Protein AF-A0A0M1IX41-F1 (afdb_monomer)

Solvent-accessible surface area (backbone atoms only — not comparable to full-atom values): 3428 Å² total; per-residue (Å²): 134,73,88,41,76,77,70,82,74,63,46,80,31,52,88,51,86,43,50,18,96,84,70,46,66,48,67,36,68,53,39,50,53,48,55,53,48,49,41,69,78,55,71,80,58,82,99,52,67,69,31,72,10,37,104

Radius of gyration: 11.23 Å; Cα contacts (8 Å, |Δi|>4): 83; chains: 1; bounding box: 24×15×30 Å

Sequence (55 aa):
MDQGVRTGKYYVGDEYLVVDEKGKSKITFEDFAVAMIDEIETPKHIKSRFTVAYK

Mean predicted aligned error: 6.06 Å

Structure (mmCIF, N/CA/C/O backbone):
data_AF-A0A0M1IX41-F1
#
_entry.id   AF-A0A0M1IX41-F1
#
loop_
_atom_site.group_PDB
_atom_site.id
_atom_site.type_symbol
_atom_site.label_atom_id
_atom_site.label_alt_id
_atom_site.label_comp_id
_atom_site.label_asym_id
_atom_site.label_entity_id
_atom_site.label_seq_id
_atom_site.pdbx_PDB_ins_code
_atom_site.Cartn_x
_atom_site.Cartn_y
_atom_site.Cartn_z
_atom_site.occupancy
_atom_site.B_iso_or_equiv
_atom_site.auth_seq_id
_atom_site.auth_comp_id
_atom_site.auth_asym_id
_atom_site.auth_atom_id
_atom_site.pdbx_PDB_model_num
ATOM 1 N N . MET A 1 1 ? -3.739 6.043 -19.641 1.00 45.88 1 MET A 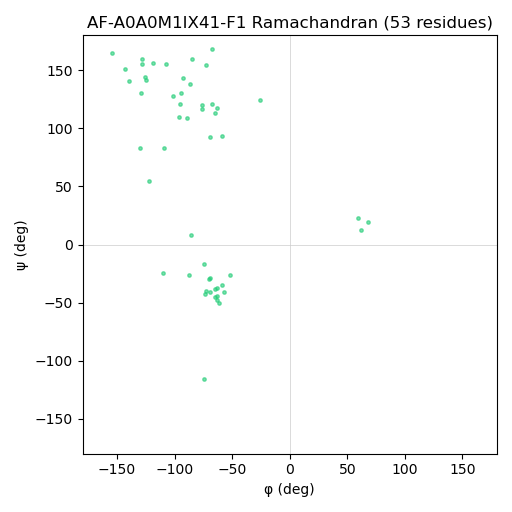N 1
ATOM 2 C CA . MET A 1 1 ? -4.434 5.775 -18.370 1.00 45.88 1 MET A CA 1
ATOM 3 C C . MET A 1 1 ? -5.148 4.463 -18.594 1.00 45.88 1 MET A C 1
ATOM 5 O O . MET A 1 1 ? -6.200 4.463 -19.212 1.00 45.88 1 MET A O 1
ATOM 9 N N . ASP A 1 2 ? -4.483 3.355 -18.279 1.00 47.53 2 ASP A N 1
ATOM 10 C CA . ASP A 1 2 ? -5.075 2.027 -18.450 1.00 47.53 2 ASP A CA 1
ATOM 11 C C . ASP A 1 2 ? -6.071 1.829 -17.305 1.00 47.53 2 ASP A C 1
ATOM 13 O O . ASP A 1 2 ? -5.666 1.881 -16.143 1.00 47.53 2 ASP A O 1
ATOM 17 N N . GLN A 1 3 ? -7.359 1.694 -17.635 1.00 53.44 3 GLN A N 1
ATOM 18 C CA . GLN A 1 3 ? -8.399 1.259 -16.699 1.00 53.44 3 GLN A CA 1
ATOM 19 C C . GLN A 1 3 ? -8.125 -0.215 -16.413 1.00 53.44 3 GLN A C 1
ATOM 21 O O . GLN A 1 3 ? -8.432 -1.097 -17.217 1.00 53.44 3 GLN A O 1
ATOM 26 N N . GLY A 1 4 ? -7.371 -0.451 -15.350 1.00 56.22 4 GLY A N 1
ATOM 27 C CA . GLY A 1 4 ? -6.837 -1.757 -15.039 1.00 56.22 4 GLY A CA 1
ATOM 28 C C . GLY A 1 4 ? -7.847 -2.490 -14.194 1.00 56.22 4 GLY A C 1
ATOM 29 O O . GLY A 1 4 ? -8.023 -2.136 -13.033 1.00 56.22 4 GLY A O 1
ATOM 30 N N . VAL A 1 5 ? -8.467 -3.501 -14.805 1.00 60.56 5 VAL A N 1
ATOM 31 C CA . VAL A 1 5 ? -9.388 -4.474 -14.206 1.00 60.56 5 VAL A CA 1
ATOM 32 C C . VAL A 1 5 ? -9.115 -4.645 -12.713 1.00 60.56 5 VAL A C 1
ATOM 34 O O . VAL A 1 5 ? -7.999 -4.992 -12.345 1.00 60.56 5 VAL A O 1
ATOM 37 N N . ARG A 1 6 ? -10.136 -4.439 -11.871 1.00 65.19 6 ARG A N 1
ATOM 38 C CA . ARG A 1 6 ? -10.077 -4.674 -10.420 1.00 65.19 6 ARG A CA 1
ATOM 39 C C . ARG A 1 6 ? -9.718 -6.135 -10.164 1.00 65.19 6 ARG A C 1
ATOM 41 O O . ARG A 1 6 ? -10.594 -7.002 -10.173 1.00 65.19 6 ARG A O 1
ATOM 48 N N . THR A 1 7 ? -8.435 -6.418 -9.991 1.00 71.12 7 THR A N 1
ATOM 49 C CA . THR A 1 7 ? -7.970 -7.788 -9.787 1.00 71.12 7 THR A CA 1
ATOM 50 C C . THR A 1 7 ? -7.999 -8.163 -8.314 1.00 71.12 7 THR A C 1
ATOM 52 O O . THR A 1 7 ? -8.103 -9.352 -8.005 1.00 71.12 7 THR A O 1
ATOM 55 N N . GLY A 1 8 ? -7.894 -7.178 -7.411 1.00 69.94 8 GLY A N 1
ATOM 56 C CA . GLY A 1 8 ? -7.679 -7.414 -5.982 1.00 69.94 8 GLY A CA 1
ATOM 57 C C . GLY A 1 8 ? -6.358 -8.136 -5.695 1.00 69.94 8 GLY A C 1
ATOM 58 O O . GLY A 1 8 ? -6.162 -8.655 -4.601 1.00 69.94 8 GLY A O 1
ATOM 59 N N . LYS A 1 9 ? -5.463 -8.225 -6.689 1.00 79.00 9 LYS A N 1
ATOM 60 C CA . LYS A 1 9 ? -4.173 -8.909 -6.599 1.00 79.00 9 LYS A CA 1
ATOM 61 C C . LYS A 1 9 ? -3.064 -7.871 -6.603 1.00 79.00 9 LYS A C 1
ATOM 63 O O . LYS A 1 9 ? -2.453 -7.596 -7.629 1.00 79.00 9 LYS A O 1
ATOM 68 N N . TYR A 1 10 ? -2.796 -7.315 -5.435 1.00 85.19 10 TYR A N 1
ATOM 69 C CA . TYR A 1 10 ? -1.669 -6.422 -5.198 1.00 85.19 10 TYR A CA 1
ATOM 70 C C . TYR A 1 10 ? -0.879 -6.902 -3.989 1.00 85.19 10 TYR A C 1
ATOM 72 O O . TYR A 1 10 ? -1.396 -7.582 -3.101 1.00 85.19 10 TYR A O 1
ATOM 80 N N . TYR A 1 11 ? 0.392 -6.531 -3.962 1.00 84.44 11 TYR A N 1
ATOM 81 C CA . TYR A 1 11 ? 1.224 -6.698 -2.788 1.00 84.44 11 TYR A CA 1
ATOM 82 C C . TYR A 1 11 ? 1.208 -5.409 -1.982 1.00 84.44 11 TYR A C 1
ATOM 84 O O . TYR A 1 11 ? 1.428 -4.326 -2.524 1.00 84.44 11 TYR A O 1
ATOM 92 N N . VAL A 1 12 ? 0.958 -5.552 -0.683 1.00 85.06 12 VAL A N 1
ATOM 93 C CA . VAL A 1 12 ? 1.122 -4.488 0.303 1.00 85.06 12 VAL A CA 1
ATOM 94 C C . VAL A 1 12 ? 2.499 -4.664 0.929 1.00 85.06 12 VAL A C 1
ATOM 96 O O . VAL A 1 12 ? 2.810 -5.731 1.457 1.00 85.06 12 VAL A O 1
ATOM 99 N N . GLY A 1 13 ? 3.336 -3.644 0.808 1.00 82.19 13 GLY A N 1
ATOM 100 C CA . GLY A 1 13 ? 4.581 -3.514 1.551 1.00 82.19 13 GLY A CA 1
ATOM 101 C C . GLY A 1 13 ? 4.438 -2.436 2.615 1.00 82.19 13 GLY A C 1
ATOM 102 O O . GLY A 1 13 ? 3.633 -1.521 2.466 1.00 82.19 13 GLY A O 1
ATOM 103 N N . ASP A 1 14 ? 5.236 -2.529 3.670 1.00 81.94 14 ASP A N 1
ATOM 104 C CA . ASP A 1 14 ? 5.321 -1.500 4.705 1.00 81.94 14 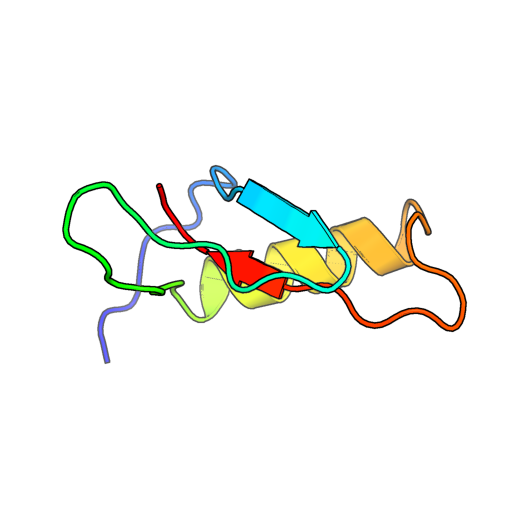ASP A CA 1
ATOM 105 C C . ASP A 1 14 ? 6.103 -0.269 4.182 1.00 81.94 14 ASP A C 1
ATOM 107 O O . ASP A 1 14 ? 5.720 0.399 3.218 1.00 81.94 14 ASP A O 1
ATOM 111 N N . GLU A 1 15 ? 7.260 0.034 4.772 1.00 75.81 15 GLU A N 1
ATOM 112 C CA . GLU A 1 15 ? 8.055 1.214 4.417 1.00 75.81 15 GLU A CA 1
ATOM 113 C C . GLU A 1 15 ? 8.806 1.109 3.083 1.00 75.81 15 GLU A C 1
ATOM 115 O O . GLU A 1 15 ? 9.248 2.134 2.547 1.00 75.81 15 GLU A O 1
ATOM 120 N N . TYR A 1 16 ? 8.965 -0.105 2.551 1.00 77.38 16 TYR A N 1
ATOM 121 C CA . TYR A 1 16 ? 9.791 -0.371 1.377 1.00 77.38 16 TYR A CA 1
ATOM 122 C C . TYR A 1 16 ? 8.990 -0.313 0.076 1.00 77.38 16 TYR A C 1
ATOM 124 O O . TYR A 1 16 ? 7.847 -0.764 -0.004 1.00 77.38 16 TYR A O 1
ATOM 132 N N . LEU A 1 17 ? 9.631 0.211 -0.973 1.00 78.88 17 LEU A N 1
ATOM 133 C CA . LEU A 1 17 ? 9.064 0.234 -2.316 1.00 78.88 17 LEU A CA 1
ATOM 134 C C . LEU A 1 17 ? 8.869 -1.201 -2.819 1.00 78.88 17 LEU A C 1
ATOM 136 O O . LEU A 1 17 ? 9.840 -1.934 -3.006 1.00 78.88 17 LEU A O 1
ATOM 140 N N . VAL A 1 18 ? 7.619 -1.578 -3.083 1.00 80.00 18 VAL A N 1
ATOM 141 C CA . VAL A 1 18 ? 7.305 -2.848 -3.741 1.00 80.00 18 VAL A CA 1
ATOM 142 C C . VAL A 1 18 ? 7.622 -2.710 -5.227 1.00 80.00 18 VAL A C 1
ATOM 144 O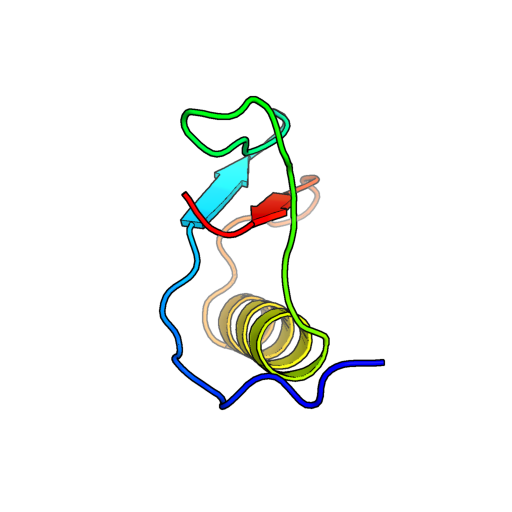 O . VAL A 1 18 ? 7.078 -1.838 -5.913 1.00 80.00 18 VAL A O 1
ATOM 147 N N . VAL A 1 19 ? 8.527 -3.558 -5.710 1.00 82.31 19 VAL A N 1
ATOM 148 C CA . VAL A 1 19 ? 8.923 -3.639 -7.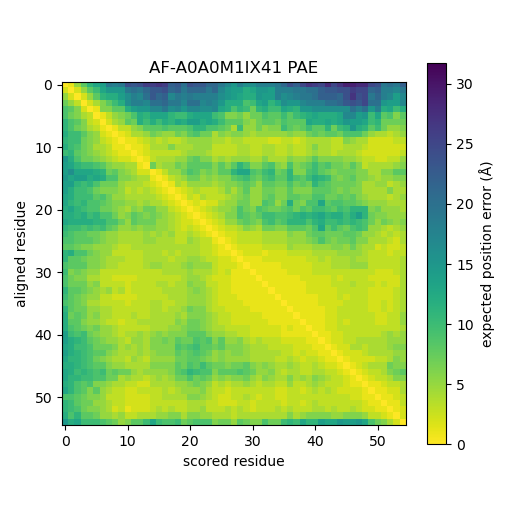116 1.00 82.31 19 VAL A CA 1
ATOM 149 C C . VAL A 1 19 ? 8.738 -5.059 -7.632 1.00 82.31 19 VAL A C 1
ATOM 151 O O . VAL A 1 19 ? 9.010 -6.035 -6.934 1.00 82.31 19 VAL A O 1
ATOM 154 N N . ASP A 1 20 ? 8.292 -5.136 -8.874 1.00 80.62 20 ASP A N 1
ATOM 155 C CA . ASP A 1 20 ? 8.253 -6.348 -9.688 1.00 80.62 20 ASP A CA 1
ATOM 156 C C . ASP A 1 20 ? 9.678 -6.829 -10.034 1.00 80.62 20 ASP A C 1
ATOM 158 O O . ASP A 1 20 ? 10.653 -6.082 -9.876 1.00 80.62 20 ASP A O 1
ATOM 162 N N . GLU A 1 21 ? 9.819 -8.047 -10.562 1.00 79.50 21 GLU A N 1
ATOM 163 C CA . GLU A 1 21 ? 11.093 -8.605 -11.056 1.00 79.50 21 GLU A CA 1
ATOM 164 C C . GLU A 1 21 ? 11.819 -7.680 -12.050 1.00 79.50 21 GLU A C 1
ATOM 166 O O . GLU A 1 21 ? 13.047 -7.699 -12.157 1.00 79.50 21 GLU A O 1
ATOM 171 N N . LYS A 1 22 ? 11.079 -6.821 -12.760 1.00 80.44 22 LYS A N 1
ATOM 172 C CA . LYS A 1 22 ? 11.641 -5.818 -13.685 1.00 80.44 22 LYS A CA 1
ATOM 173 C C . LYS A 1 22 ? 12.051 -4.503 -13.014 1.00 80.44 22 LYS A C 1
ATOM 175 O O . LYS A 1 22 ? 12.330 -3.531 -13.721 1.00 80.44 22 LYS A O 1
ATOM 180 N N . GLY A 1 23 ? 12.026 -4.424 -11.684 1.00 80.12 23 GLY A N 1
ATOM 181 C CA . GLY A 1 23 ? 12.329 -3.210 -10.921 1.00 80.12 23 GLY A CA 1
ATOM 182 C C . GLY A 1 23 ? 11.284 -2.103 -11.088 1.00 80.12 23 GLY A C 1
ATOM 183 O O . GLY A 1 23 ? 11.579 -0.931 -10.856 1.00 80.12 23 GLY A O 1
ATOM 184 N N . LYS A 1 24 ? 10.070 -2.438 -11.544 1.00 81.94 24 LYS A N 1
ATOM 185 C CA . LYS A 1 24 ? 8.988 -1.467 -11.747 1.00 81.94 24 LYS A CA 1
ATOM 186 C C . LYS A 1 24 ? 8.006 -1.545 -10.588 1.00 81.94 24 LYS A C 1
ATOM 188 O O . LYS A 1 24 ? 7.475 -2.609 -10.305 1.00 81.94 24 LYS A O 1
ATOM 193 N N . SER A 1 25 ? 7.723 -0.401 -9.976 1.00 82.81 25 SER A N 1
ATOM 194 C CA . SER A 1 25 ? 6.596 -0.248 -9.058 1.00 82.81 25 SER A CA 1
ATOM 195 C C . SER A 1 25 ? 5.428 0.341 -9.837 1.00 82.81 25 SER A C 1
ATOM 197 O O . SER A 1 25 ? 5.499 1.476 -10.318 1.00 82.81 25 SER A O 1
ATOM 199 N N . LYS A 1 26 ? 4.392 -0.464 -10.067 1.00 84.31 26 LYS A N 1
ATOM 200 C CA . LYS A 1 26 ? 3.178 -0.041 -10.768 1.00 84.31 26 LYS A CA 1
ATOM 201 C C . LYS A 1 26 ? 1.960 -0.631 -10.080 1.00 84.31 26 LYS A C 1
ATOM 203 O O . LYS A 1 26 ? 1.974 -1.793 -9.696 1.00 84.31 26 LYS A O 1
ATOM 208 N N . ILE A 1 27 ? 0.907 0.169 -9.998 1.00 86.00 27 ILE A N 1
ATOM 209 C CA . ILE A 1 27 ? -0.436 -0.245 -9.604 1.00 86.00 27 ILE A CA 1
ATOM 210 C C . ILE A 1 27 ? -1.440 0.542 -10.447 1.00 86.00 27 ILE A C 1
ATOM 212 O O . ILE A 1 27 ? -1.128 1.641 -10.919 1.00 86.00 27 ILE A O 1
ATOM 216 N N . THR A 1 28 ? -2.614 -0.031 -10.700 1.00 85.38 28 THR A N 1
ATOM 217 C CA . THR A 1 28 ? -3.700 0.686 -11.383 1.00 85.38 28 THR A CA 1
ATOM 218 C C . THR A 1 28 ? -4.489 1.499 -10.366 1.00 85.38 28 THR A C 1
ATOM 220 O O . THR A 1 28 ? -4.424 1.248 -9.163 1.00 85.38 28 THR A O 1
ATOM 223 N N . PHE A 1 29 ? -5.226 2.505 -10.834 1.00 84.25 29 PHE 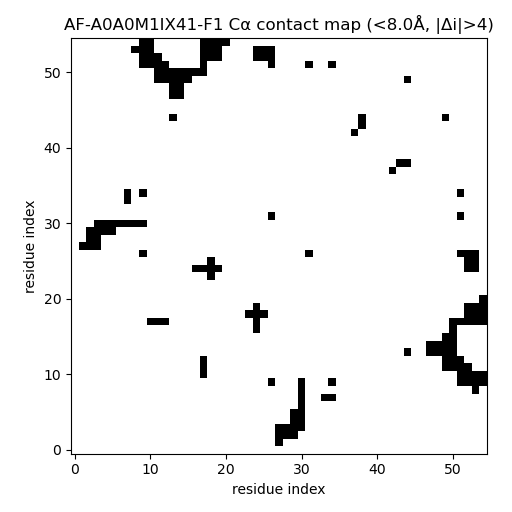A N 1
ATOM 224 C CA . PHE A 1 29 ? -5.993 3.355 -9.926 1.00 84.25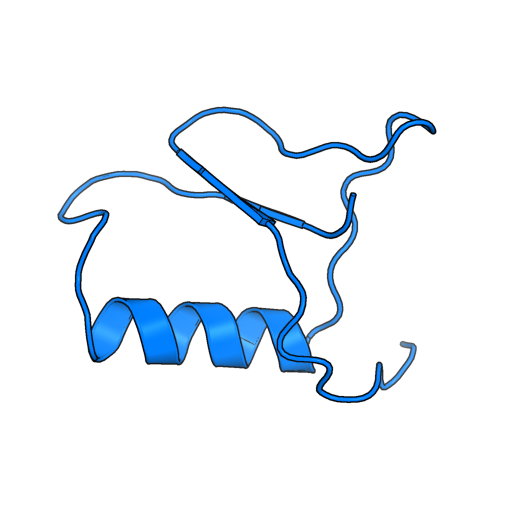 29 PHE A CA 1
ATOM 225 C C . PHE A 1 29 ? -7.097 2.568 -9.208 1.00 84.25 29 PHE A C 1
ATOM 227 O O . PHE A 1 29 ? -7.322 2.772 -8.018 1.00 84.25 29 PHE A O 1
ATOM 234 N N . GLU A 1 30 ? -7.749 1.639 -9.912 1.00 86.06 30 GLU A N 1
ATOM 235 C CA . GLU A 1 30 ? -8.794 0.792 -9.338 1.00 86.06 30 GLU A CA 1
ATOM 236 C C . GLU A 1 30 ? -8.264 -0.082 -8.196 1.00 86.06 30 GLU A C 1
ATOM 238 O O . GLU A 1 30 ? -8.831 -0.048 -7.108 1.00 86.06 30 GLU A O 1
ATOM 243 N N . ASP A 1 31 ? -7.159 -0.809 -8.395 1.00 85.56 31 ASP A N 1
ATOM 244 C CA . ASP A 1 31 ? -6.589 -1.662 -7.343 1.00 85.56 31 ASP A CA 1
ATOM 245 C C . ASP A 1 31 ? -5.969 -0.839 -6.198 1.00 85.56 31 ASP A C 1
ATOM 247 O O . ASP A 1 31 ? -6.037 -1.251 -5.041 1.00 85.56 31 ASP A O 1
ATOM 251 N N . PHE A 1 32 ? -5.465 0.370 -6.472 1.00 85.94 32 PHE A N 1
ATOM 252 C CA . PHE A 1 32 ? -5.060 1.300 -5.413 1.00 85.94 32 PHE A CA 1
ATOM 253 C C . PHE A 1 32 ? -6.243 1.723 -4.528 1.00 85.94 32 PHE A C 1
ATOM 255 O O . PHE A 1 32 ? -6.128 1.732 -3.302 1.00 85.94 32 PHE A O 1
ATOM 262 N N . ALA A 1 33 ? -7.393 2.041 -5.128 1.00 88.81 33 ALA A N 1
ATOM 263 C CA . ALA A 1 33 ? -8.594 2.396 -4.377 1.00 88.81 33 ALA A CA 1
ATOM 264 C C . ALA A 1 33 ? -9.096 1.225 -3.515 1.00 88.81 33 ALA A C 1
ATOM 266 O O . ALA A 1 33 ? -9.522 1.448 -2.383 1.00 88.81 33 ALA A O 1
ATOM 267 N N . VAL A 1 34 ? -9.000 -0.015 -4.010 1.00 87.19 34 VAL A N 1
ATOM 268 C CA . VAL A 1 34 ? -9.322 -1.213 -3.213 1.00 87.19 34 VAL A CA 1
ATOM 269 C C . VAL A 1 34 ? -8.386 -1.341 -2.021 1.00 87.19 34 VAL A C 1
ATOM 271 O O . VAL A 1 34 ? -8.870 -1.480 -0.905 1.00 87.19 34 VAL A O 1
ATOM 274 N N . ALA A 1 35 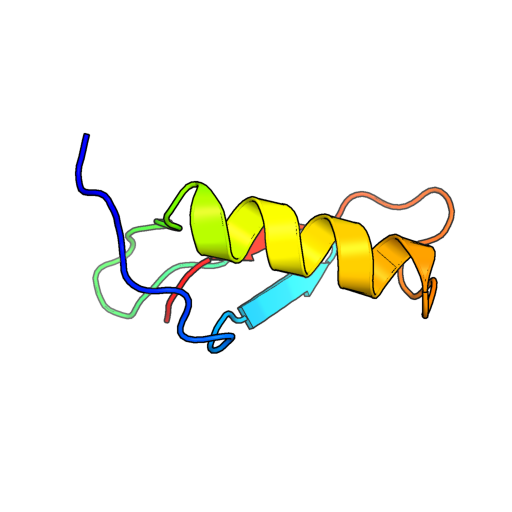? -7.076 -1.198 -2.226 1.00 87.81 35 ALA A N 1
ATOM 275 C CA . ALA A 1 35 ? -6.113 -1.271 -1.132 1.00 87.81 35 ALA A CA 1
ATOM 276 C C . ALA A 1 35 ? -6.367 -0.227 -0.035 1.00 87.81 35 ALA A C 1
ATOM 278 O O . ALA A 1 35 ? -6.166 -0.506 1.145 1.00 87.81 35 ALA A O 1
ATOM 279 N N . MET A 1 36 ? -6.837 0.967 -0.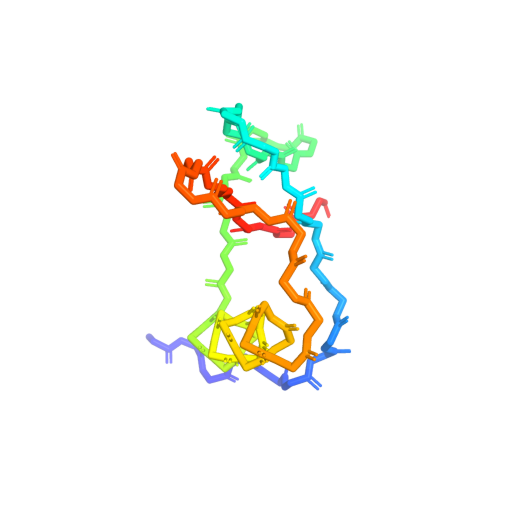409 1.00 86.81 36 MET A N 1
ATOM 280 C CA . MET A 1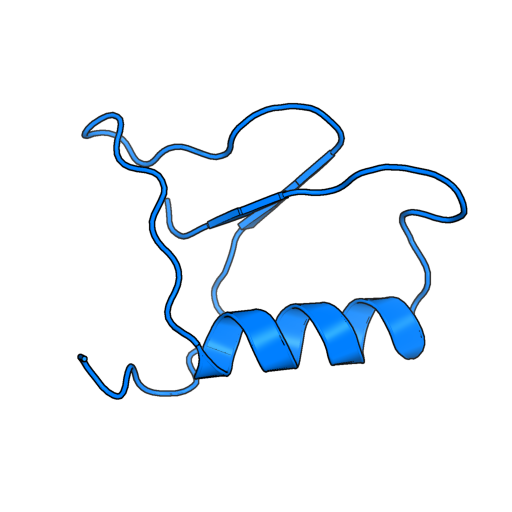 36 ? -7.235 1.982 0.566 1.00 86.81 36 MET A CA 1
ATOM 281 C C . MET A 1 36 ? -8.498 1.602 1.340 1.00 86.81 36 MET A C 1
ATOM 283 O O . MET A 1 36 ? -8.557 1.847 2.541 1.00 86.81 36 MET A O 1
ATOM 287 N N . ILE A 1 37 ? -9.500 1.019 0.678 1.00 89.06 37 ILE A N 1
ATOM 288 C CA . ILE A 1 37 ? -10.723 0.556 1.347 1.00 89.06 37 ILE A CA 1
ATOM 289 C C . ILE A 1 37 ? -10.394 -0.590 2.312 1.00 89.06 37 ILE A C 1
ATOM 291 O O . ILE A 1 37 ? -10.797 -0.528 3.470 1.00 89.06 37 ILE A O 1
ATOM 295 N N . ASP A 1 38 ? -9.586 -1.561 1.880 1.00 87.31 38 ASP A N 1
ATOM 296 C CA . ASP A 1 38 ? -9.136 -2.681 2.713 1.00 87.31 38 ASP A CA 1
ATOM 297 C C . ASP A 1 38 ? -8.419 -2.204 3.987 1.00 87.31 38 ASP A C 1
ATOM 299 O O . ASP A 1 38 ? -8.641 -2.757 5.062 1.00 87.31 38 ASP A O 1
ATOM 303 N N . GLU A 1 39 ? -7.582 -1.166 3.892 1.00 88.06 39 GLU A N 1
ATOM 304 C CA . GLU A 1 39 ? -6.884 -0.579 5.044 1.00 88.06 39 GLU A CA 1
ATOM 305 C C . GLU A 1 39 ? -7.842 0.162 5.995 1.00 88.06 39 GLU A C 1
ATOM 307 O O . GLU A 1 39 ? -7.605 0.214 7.200 1.00 88.06 39 GLU A O 1
ATOM 312 N N . ILE A 1 40 ? -8.950 0.714 5.490 1.00 88.38 40 ILE A N 1
ATOM 313 C CA . ILE A 1 40 ? -9.994 1.321 6.330 1.00 88.38 40 ILE A CA 1
ATOM 314 C C . ILE A 1 40 ? -10.806 0.235 7.049 1.00 88.38 40 ILE A C 1
ATOM 316 O O . ILE A 1 40 ? -11.117 0.386 8.232 1.00 88.38 40 ILE A O 1
ATOM 320 N N . GLU A 1 41 ? -11.155 -0.849 6.353 1.00 89.88 41 GLU A N 1
ATOM 321 C CA . GLU A 1 41 ? -11.939 -1.957 6.913 1.00 89.88 41 GLU A CA 1
ATOM 322 C C . GLU A 1 41 ? -11.119 -2.811 7.888 1.00 89.88 41 GLU A C 1
ATOM 324 O O . GLU A 1 41 ? -11.620 -3.231 8.932 1.00 89.88 41 GLU A O 1
ATOM 329 N N . THR A 1 42 ? -9.849 -3.060 7.565 1.00 87.06 42 THR A N 1
ATOM 330 C CA . THR A 1 42 ? -8.904 -3.830 8.379 1.00 87.06 42 THR A CA 1
ATOM 331 C C . THR A 1 42 ? -7.603 -3.040 8.540 1.00 87.06 42 THR A C 1
ATOM 333 O O . THR A 1 42 ? -6.638 -3.299 7.818 1.00 87.06 42 THR A O 1
ATOM 336 N N . PRO A 1 43 ? -7.542 -2.098 9.497 1.00 85.50 43 PRO A N 1
ATOM 337 C CA . PRO A 1 43 ? -6.365 -1.261 9.689 1.00 85.50 43 PRO A CA 1
ATOM 338 C C . PRO A 1 43 ? -5.164 -2.099 10.131 1.00 85.50 43 PRO A C 1
ATOM 340 O O . PRO A 1 43 ? -5.144 -2.653 11.234 1.00 85.50 43 PRO A O 1
ATOM 343 N N . LYS A 1 44 ? -4.152 -2.180 9.264 1.00 85.75 44 LYS A N 1
ATOM 344 C CA . LYS A 1 44 ? -2.892 -2.907 9.492 1.00 85.75 44 LYS A CA 1
ATOM 345 C C . LYS A 1 44 ? -1.704 -1.959 9.660 1.00 85.75 44 LYS A C 1
ATOM 347 O O . LYS A 1 44 ? -0.748 -2.307 10.346 1.00 85.75 44 LYS A O 1
ATOM 352 N N . HIS A 1 45 ? -1.793 -0.745 9.123 1.00 85.94 45 HIS A N 1
ATOM 353 C CA . HIS A 1 45 ? -0.726 0.254 9.055 1.00 85.94 45 HIS A CA 1
ATOM 354 C C . HIS A 1 45 ? -1.141 1.563 9.751 1.00 85.94 45 HIS A C 1
ATOM 356 O O . HIS A 1 45 ? -1.076 2.661 9.194 1.00 85.94 45 HIS A O 1
ATOM 362 N N . ILE A 1 46 ? -1.558 1.473 11.017 1.00 84.94 46 ILE A N 1
ATOM 363 C CA . ILE A 1 46 ? -1.969 2.642 11.808 1.00 84.94 46 ILE A CA 1
ATOM 364 C C . ILE A 1 46 ? -0.759 3.540 12.088 1.00 84.94 46 ILE A C 1
ATOM 366 O O . ILE A 1 46 ? 0.186 3.123 12.751 1.00 84.94 46 ILE A O 1
ATOM 370 N N . LYS A 1 47 ? -0.832 4.806 11.647 1.00 86.44 47 LYS A N 1
ATOM 371 C CA . LYS A 1 47 ? 0.251 5.806 11.771 1.00 86.44 47 LYS A CA 1
ATOM 372 C C . LYS A 1 47 ? 1.562 5.389 11.086 1.00 86.44 47 LYS A C 1
ATOM 374 O O . LYS A 1 47 ? 2.614 5.936 11.409 1.00 86.44 47 LYS A O 1
ATOM 379 N N . SER A 1 48 ? 1.481 4.483 10.118 1.00 85.75 48 SER A N 1
ATOM 380 C CA . SER A 1 48 ? 2.619 4.019 9.330 1.00 85.75 48 SER A CA 1
ATOM 381 C C . SER A 1 48 ? 2.407 4.349 7.859 1.00 85.75 48 SER A C 1
ATOM 383 O O . SER A 1 48 ? 1.279 4.522 7.397 1.00 85.75 48 SER A O 1
ATOM 385 N N . ARG A 1 49 ? 3.503 4.452 7.106 1.00 85.62 49 ARG A N 1
ATOM 386 C CA . ARG A 1 49 ? 3.432 4.499 5.645 1.00 85.62 49 ARG A CA 1
ATOM 387 C C . ARG A 1 49 ? 3.423 3.068 5.121 1.00 85.62 49 ARG A C 1
ATOM 389 O O . ARG A 1 49 ? 4.203 2.250 5.594 1.00 85.62 49 ARG A O 1
ATOM 396 N N . PHE A 1 50 ? 2.581 2.809 4.130 1.00 88.81 50 PHE A N 1
ATOM 397 C CA . PHE A 1 50 ? 2.565 1.555 3.389 1.00 88.81 50 PHE A CA 1
ATOM 398 C C . PHE A 1 50 ? 2.615 1.840 1.887 1.00 88.81 50 PHE A C 1
ATOM 400 O O . PHE A 1 50 ? 2.313 2.950 1.435 1.00 88.81 50 PHE A O 1
ATOM 407 N N . THR A 1 51 ? 3.028 0.844 1.115 1.00 89.25 51 THR A N 1
ATOM 408 C CA . THR A 1 51 ? 3.165 0.900 -0.340 1.00 89.25 51 THR A CA 1
ATOM 409 C C . THR A 1 51 ? 2.378 -0.237 -0.966 1.00 89.25 51 THR A C 1
ATOM 411 O O . THR A 1 51 ? 2.347 -1.341 -0.433 1.00 89.25 51 THR A O 1
ATOM 414 N N . VAL A 1 52 ? 1.777 0.005 -2.128 1.00 88.62 52 VAL A N 1
ATOM 415 C CA . VAL A 1 52 ? 1.075 -1.033 -2.885 1.00 88.62 52 VAL A CA 1
ATOM 416 C C . VAL A 1 52 ? 1.534 -1.067 -4.331 1.00 88.62 52 VAL A C 1
ATOM 418 O O . VAL A 1 52 ? 1.607 -0.030 -4.991 1.00 88.62 52 VAL A O 1
ATOM 421 N N . ALA A 1 53 ? 1.867 -2.260 -4.819 1.00 86.19 53 ALA A N 1
ATOM 422 C CA . ALA A 1 53 ? 2.258 -2.475 -6.207 1.00 86.19 53 ALA A CA 1
ATOM 423 C C . ALA A 1 53 ? 1.980 -3.910 -6.665 1.00 86.19 53 ALA A C 1
ATOM 425 O O . ALA A 1 53 ? 1.774 -4.819 -5.856 1.00 86.19 53 ALA A O 1
ATOM 426 N N . TYR A 1 54 ? 2.005 -4.109 -7.979 1.00 84.81 54 TYR A N 1
ATOM 427 C CA . TYR A 1 54 ? 2.124 -5.434 -8.573 1.00 84.81 54 TYR A CA 1
ATOM 428 C C . TYR A 1 54 ? 3.545 -5.980 -8.405 1.00 84.81 54 TYR A C 1
ATOM 430 O O . TYR A 1 54 ? 4.502 -5.213 -8.253 1.00 84.81 54 TYR A O 1
ATOM 438 N N . LYS A 1 55 ? 3.648 -7.308 -8.418 1.00 68.81 55 LYS A N 1
ATOM 439 C CA . LYS A 1 55 ? 4.901 -8.056 -8.390 1.00 68.81 55 LYS A CA 1
ATOM 440 C C . LYS A 1 55 ? 5.136 -8.744 -9.723 1.00 68.81 55 LYS A C 1
ATOM 442 O O . LYS A 1 55 ? 4.116 -9.163 -10.319 1.00 68.81 55 LYS A O 1
#

Foldseek 3Di:
DDPDPQPLDKDKAFPDQDADPVRDFDDHPNNVVVVVVCCVVPPPAVVTDMGIGHD

Secondary structure (DSSP, 8-state):
----------EEESSSPP--TTS-----HHHHHHHHHHHHHS--STTS--EEE--

Nearest PDB structures (foldseek):
  4jgb-assembly2_B  TM=9.661E-01  e=9.875E-05  Burkholderia pseudomallei K96243
  4jgb-assembly1_A  TM=9.649E-01  e=1.606E-04  Burkholderia pseudomallei K96243
  3dhn-assembly1_A  TM=9.424E-01  e=1.398E-04  Bacteroides thetaiotaomicron
  4r01-assembly1_A  TM=8.510E-01  e=4.883E-04  Streptococcus pneumoniae TIGR4
  3h2s-assembly1_B  TM=8.925E-01  e=1.470E-02  Lacticaseibacillus paracasei ATCC 334

pLDDT: mean 80.58, std 10.35, range [45.88, 89.88]